Protein AF-A0A3D0DZC7-F1 (afdb_monomer_lite)

Foldseek 3Di:
DDKDDDPQFWIWDWDDPPPQKTKIWIWTWDQDPPRPGIDIDIDMDIDHPDDDQPPSNCVVQPVDDPVVVVVLVVQQVVCCVPPVDRDDCPPPPPPPPPDD

Secondary structure (DSSP, 8-state):
-EEEEETTTEEEEEPPTT-SS-EEEEEEEEEPGGG--EEEEEEEEE--TTSTT-HHHHHHHTT--HHHHHHHHHHHHHHHHHHS-----TT-TT------

Sequence (100 aa):
AETVDRPGEGIGWRTLPGAAIPNEGWVRFHPAPAGRGTVATLRIRFDPPGGPLGDGLIKLLGATPLDMVADAALRRFKNLVETGEIPTTARQPAARADTH

pLDDT: mean 84.35, std 14.46, range [39.5, 97.62]

Structure (mmCIF, N/CA/C/O backbone):
data_AF-A0A3D0DZC7-F1
#
_entry.id   AF-A0A3D0DZC7-F1
#
loop_
_atom_site.group_PDB
_atom_site.id
_atom_site.type_symbol
_atom_site.label_atom_id
_atom_site.label_alt_id
_atom_site.label_comp_id
_atom_site.label_asym_id
_atom_site.label_entity_id
_atom_site.label_seq_id
_atom_site.pdbx_PDB_ins_code
_atom_site.Cartn_x
_atom_site.Cartn_y
_atom_site.Cartn_z
_atom_site.occupancy
_atom_site.B_iso_or_equiv
_atom_site.auth_seq_id
_atom_site.auth_comp_id
_atom_site.auth_asym_id
_atom_site.auth_atom_id
_atom_site.pdbx_PDB_model_num
ATOM 1 N N . ALA A 1 1 ? -4.820 0.025 -14.354 1.00 81.00 1 ALA A N 1
ATOM 2 C CA . ALA A 1 1 ? -4.687 -1.027 -13.328 1.00 81.00 1 ALA A CA 1
ATOM 3 C C . ALA A 1 1 ? -6.082 -1.535 -13.023 1.00 81.00 1 ALA A C 1
ATOM 5 O O . ALA A 1 1 ? -7.017 -0.750 -13.119 1.00 81.00 1 ALA A O 1
ATOM 6 N N . GLU A 1 2 ? -6.223 -2.813 -12.713 1.00 92.50 2 GLU A N 1
ATOM 7 C CA . GLU A 1 2 ? -7.460 -3.376 -12.179 1.00 92.50 2 GLU A CA 1
ATOM 8 C C . GLU A 1 2 ? -7.455 -3.212 -10.663 1.00 92.50 2 GLU A C 1
ATOM 10 O O . GLU A 1 2 ? -6.416 -3.385 -10.019 1.00 92.50 2 GLU A O 1
ATOM 15 N N . THR A 1 3 ? -8.606 -2.861 -10.100 1.00 95.38 3 THR A N 1
ATOM 16 C CA . THR A 1 3 ? -8.786 -2.651 -8.663 1.00 95.38 3 THR A CA 1
ATOM 17 C C . THR A 1 3 ? -10.021 -3.387 -8.184 1.00 95.38 3 THR A C 1
ATOM 19 O O . THR A 1 3 ? -11.045 -3.393 -8.866 1.00 95.38 3 THR A O 1
ATOM 22 N N . VAL A 1 4 ? -9.936 -3.965 -6.993 1.00 95.94 4 VAL A N 1
ATOM 23 C CA . VAL A 1 4 ? -11.062 -4.586 -6.298 1.00 95.94 4 VAL A CA 1
ATOM 24 C C . VAL A 1 4 ? -11.174 -3.930 -4.932 1.00 95.94 4 VAL A C 1
ATOM 26 O O . VAL A 1 4 ? -10.226 -3.974 -4.151 1.00 95.94 4 VAL A O 1
ATOM 29 N N . ASP A 1 5 ? -12.325 -3.334 -4.654 1.00 96.19 5 ASP A N 1
ATOM 30 C CA . ASP A 1 5 ? -12.646 -2.717 -3.370 1.00 96.19 5 ASP A CA 1
ATOM 31 C C . ASP A 1 5 ? -13.628 -3.613 -2.607 1.00 96.19 5 ASP A C 1
ATOM 33 O O . ASP A 1 5 ? -14.618 -4.092 -3.168 1.00 96.19 5 ASP A O 1
ATOM 37 N N . ARG A 1 6 ? -13.333 -3.863 -1.331 1.00 94.44 6 ARG A N 1
ATOM 38 C CA . ARG A 1 6 ? -14.262 -4.454 -0.373 1.00 94.44 6 ARG A CA 1
ATOM 39 C C . ARG A 1 6 ? -14.436 -3.481 0.793 1.00 94.44 6 ARG A C 1
ATOM 41 O O . ARG A 1 6 ? -13.544 -3.404 1.649 1.00 94.44 6 ARG A O 1
ATOM 48 N N . PRO A 1 7 ? -15.581 -2.778 0.863 1.00 90.62 7 PRO A N 1
ATOM 49 C CA . PRO A 1 7 ? -15.845 -1.804 1.912 1.00 90.62 7 PRO A CA 1
ATOM 50 C C . PRO A 1 7 ? -15.635 -2.393 3.309 1.00 90.62 7 PRO A C 1
ATOM 52 O O . PRO A 1 7 ? -16.164 -3.451 3.635 1.00 90.62 7 PRO A O 1
ATOM 55 N N . GLY A 1 8 ? -14.839 -1.710 4.131 1.00 86.19 8 GLY A N 1
ATOM 56 C CA . GLY A 1 8 ? -14.519 -2.138 5.497 1.00 86.19 8 GLY A CA 1
ATOM 57 C C . GLY A 1 8 ? -13.489 -3.270 5.615 1.00 86.19 8 GLY A C 1
ATOM 58 O O . GLY A 1 8 ? -12.995 -3.503 6.714 1.00 86.19 8 GLY A O 1
ATOM 59 N N . GLU A 1 9 ? -13.110 -3.933 4.518 1.00 93.06 9 GLU A N 1
ATOM 60 C CA . GLU A 1 9 ? -12.123 -5.021 4.531 1.00 93.06 9 GLU A CA 1
ATOM 61 C C . GLU A 1 9 ? -10.780 -4.616 3.924 1.00 93.06 9 GLU A C 1
ATOM 63 O O . GLU A 1 9 ? -9.727 -4.980 4.455 1.00 93.06 9 GLU A O 1
ATOM 68 N N . GLY A 1 10 ? -10.790 -3.901 2.798 1.00 95.62 10 GLY A N 1
ATOM 69 C CA . GLY A 1 10 ? -9.561 -3.542 2.102 1.00 95.62 10 GLY A CA 1
ATOM 70 C C . GLY A 1 10 ? -9.705 -3.354 0.598 1.00 95.62 10 GLY A C 1
ATOM 71 O O . GLY A 1 10 ? -10.769 -3.539 0.015 1.00 95.62 10 GLY A O 1
ATOM 72 N N . ILE A 1 11 ? -8.583 -3.011 -0.030 1.00 96.75 11 ILE A N 1
ATOM 73 C CA . ILE A 1 11 ? -8.487 -2.733 -1.464 1.00 96.75 11 ILE A CA 1
ATOM 74 C C . ILE A 1 11 ? -7.342 -3.563 -2.036 1.00 96.75 11 ILE A C 1
ATOM 76 O O . ILE A 1 11 ? -6.248 -3.591 -1.472 1.00 96.75 11 ILE A O 1
ATOM 80 N N . GLY A 1 12 ? -7.584 -4.227 -3.160 1.00 97.62 12 GLY A N 1
ATOM 81 C CA . GLY A 1 12 ? -6.578 -4.920 -3.957 1.00 97.62 12 GLY A CA 1
ATOM 82 C C . GLY A 1 12 ? -6.387 -4.253 -5.312 1.00 97.62 12 GLY A C 1
ATOM 83 O O . GLY A 1 12 ? -7.321 -3.676 -5.866 1.00 97.62 12 GLY A O 1
ATOM 84 N N . TRP A 1 13 ? -5.183 -4.353 -5.864 1.00 97.50 13 TRP A N 1
ATOM 85 C CA . TRP A 1 13 ? -4.887 -3.855 -7.201 1.00 97.50 13 TRP A CA 1
ATOM 86 C C . TRP A 1 13 ? -3.897 -4.743 -7.946 1.00 97.50 13 TRP A C 1
ATOM 88 O O . TRP A 1 13 ? -3.111 -5.489 -7.355 1.00 97.50 13 TRP A O 1
ATOM 98 N N . ARG A 1 14 ? -3.909 -4.599 -9.270 1.00 96.69 14 ARG A N 1
ATOM 99 C CA . ARG A 1 14 ? -2.936 -5.188 -10.184 1.00 96.69 14 ARG A CA 1
ATOM 100 C C . ARG A 1 14 ? -2.755 -4.304 -11.415 1.00 96.69 14 ARG A C 1
ATOM 102 O O . ARG A 1 14 ? -3.711 -3.764 -11.971 1.00 96.69 14 ARG A O 1
ATOM 109 N N . THR A 1 15 ? -1.523 -4.139 -11.873 1.00 94.94 15 THR A N 1
ATOM 110 C CA . THR A 1 15 ? -1.242 -3.439 -13.130 1.00 94.94 15 THR A CA 1
ATOM 111 C C . THR A 1 15 ? -1.737 -4.218 -14.345 1.00 94.94 15 THR A C 1
ATOM 113 O O . THR A 1 15 ? -1.730 -5.447 -14.356 1.00 94.94 15 THR A O 1
ATOM 116 N N . LEU A 1 16 ? -2.106 -3.492 -15.400 1.00 94.38 16 LEU A N 1
ATOM 117 C CA . LEU A 1 16 ? -2.466 -4.093 -16.684 1.00 94.38 16 LEU A CA 1
ATOM 118 C C . LEU A 1 16 ? -1.221 -4.652 -17.403 1.00 94.38 16 LEU A C 1
ATOM 120 O O . LEU A 1 16 ? -0.104 -4.210 -17.108 1.00 94.38 16 LEU A O 1
ATOM 124 N N . PRO A 1 17 ? -1.394 -5.585 -18.359 1.00 88.94 17 PRO A N 1
ATOM 125 C CA . PRO A 1 17 ? -0.309 -6.025 -19.233 1.00 88.94 17 PRO A CA 1
ATOM 126 C C . PRO A 1 17 ? 0.388 -4.844 -19.926 1.00 88.94 17 PRO A C 1
ATOM 128 O O . PRO A 1 17 ? -0.263 -3.883 -20.329 1.00 88.94 17 PRO A O 1
ATOM 131 N N . GLY A 1 18 ? 1.715 -4.912 -20.054 1.00 85.94 18 GLY A N 1
ATOM 132 C CA . GLY A 1 18 ? 2.523 -3.852 -20.674 1.00 85.94 18 GLY A CA 1
ATOM 133 C C . GLY A 1 18 ? 2.883 -2.681 -19.752 1.00 85.94 18 GLY A C 1
ATOM 134 O O . GLY A 1 18 ? 3.514 -1.728 -20.203 1.00 85.94 18 GLY A O 1
ATOM 135 N N . ALA A 1 19 ? 2.522 -2.730 -18.465 1.00 87.25 19 ALA A N 1
ATOM 136 C CA . ALA A 1 19 ? 2.993 -1.745 -17.496 1.00 87.25 19 ALA A CA 1
ATOM 137 C C . ALA A 1 19 ? 4.529 -1.738 -17.415 1.00 87.25 19 ALA A C 1
ATOM 139 O O . ALA A 1 19 ? 5.151 -2.793 -17.324 1.00 87.25 19 ALA A O 1
ATOM 140 N N . ALA A 1 20 ? 5.127 -0.542 -17.384 1.00 83.25 20 ALA A N 1
ATOM 141 C CA . ALA A 1 20 ? 6.581 -0.375 -17.297 1.00 83.25 20 ALA A CA 1
ATOM 142 C C . ALA A 1 20 ? 7.183 -1.048 -16.050 1.00 83.25 20 ALA A C 1
ATOM 144 O O . ALA A 1 20 ? 8.303 -1.552 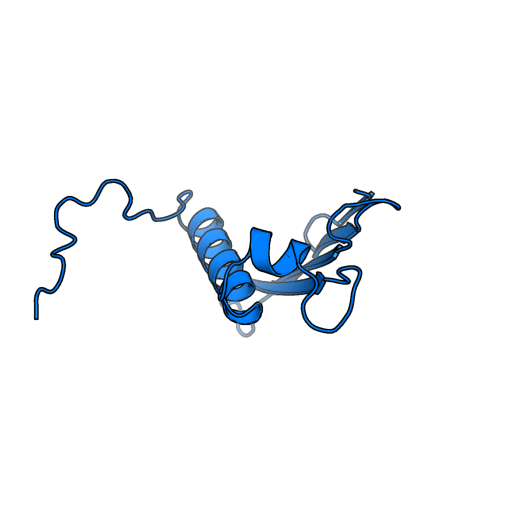-16.089 1.00 83.25 20 ALA A O 1
ATOM 145 N N . ILE A 1 21 ? 6.424 -1.067 -14.950 1.00 85.69 21 ILE A N 1
ATOM 146 C CA . ILE A 1 21 ? 6.753 -1.798 -13.726 1.00 85.69 21 ILE A CA 1
ATOM 147 C C . ILE A 1 21 ? 5.504 -2.580 -13.310 1.00 85.69 21 ILE A C 1
ATOM 149 O O . ILE A 1 21 ? 4.616 -2.018 -12.650 1.00 85.69 21 ILE A O 1
ATOM 153 N N . PRO A 1 22 ? 5.400 -3.858 -13.708 1.00 90.44 22 PRO A N 1
ATOM 154 C CA . PRO A 1 22 ? 4.320 -4.717 -13.263 1.00 90.44 22 PRO A CA 1
ATOM 155 C C . PRO A 1 22 ? 4.315 -4.814 -11.737 1.00 90.44 22 PRO A C 1
ATOM 157 O O . PRO A 1 22 ? 5.342 -5.079 -11.107 1.00 90.44 22 PRO A O 1
ATOM 160 N N . ASN A 1 23 ? 3.158 -4.563 -11.134 1.00 91.69 23 ASN A N 1
ATOM 161 C CA . ASN A 1 23 ? 2.972 -4.724 -9.702 1.00 91.69 23 ASN A CA 1
ATOM 162 C C . ASN A 1 23 ? 1.544 -5.129 -9.357 1.00 91.69 23 ASN A C 1
ATOM 164 O O . ASN A 1 23 ? 0.582 -4.862 -10.080 1.00 91.69 23 ASN A O 1
ATOM 168 N N . GLU A 1 24 ? 1.425 -5.768 -8.209 1.00 95.81 24 GLU A N 1
ATOM 169 C CA . GLU A 1 24 ? 0.156 -6.113 -7.595 1.00 95.81 24 GLU A CA 1
ATOM 170 C C . GLU A 1 24 ? 0.275 -5.960 -6.088 1.00 95.81 24 GLU A C 1
ATOM 172 O O . GLU A 1 24 ? 1.359 -6.069 -5.508 1.00 95.81 24 GLU A O 1
ATOM 177 N N . GLY A 1 25 ? -0.849 -5.735 -5.435 1.00 95.88 25 GLY A N 1
ATOM 178 C CA . GLY A 1 25 ? -0.853 -5.610 -3.997 1.00 95.88 25 GLY A CA 1
ATOM 179 C C . GLY A 1 25 ? -2.242 -5.497 -3.425 1.00 95.88 25 GLY A C 1
ATOM 180 O O . GLY A 1 25 ? -3.250 -5.556 -4.130 1.00 95.88 25 GLY A O 1
ATOM 181 N N . TRP A 1 26 ? -2.276 -5.386 -2.110 1.00 97.25 26 TRP A N 1
ATOM 182 C CA . TRP A 1 26 ? -3.486 -5.115 -1.370 1.00 97.25 26 TRP A CA 1
ATOM 183 C C . TRP A 1 26 ? -3.169 -4.451 -0.039 1.00 97.25 26 TRP A C 1
ATOM 185 O O . TRP A 1 26 ? -2.094 -4.635 0.538 1.00 97.25 26 TRP A O 1
ATOM 195 N N . VAL A 1 27 ? -4.156 -3.724 0.466 1.00 96.81 27 VAL A N 1
ATOM 196 C CA . VAL A 1 27 ? -4.258 -3.325 1.865 1.00 96.81 27 VAL A CA 1
ATOM 197 C C . VAL A 1 27 ? -5.452 -4.042 2.482 1.00 96.81 27 VAL A C 1
ATOM 199 O O . VAL A 1 27 ? -6.500 -4.152 1.847 1.00 96.81 27 VAL A O 1
ATOM 202 N N . ARG A 1 28 ? -5.292 -4.559 3.700 1.00 97.19 28 ARG A N 1
ATOM 203 C CA . ARG A 1 28 ? -6.385 -5.140 4.488 1.00 97.19 28 ARG A CA 1
ATOM 204 C C . ARG A 1 28 ? -6.449 -4.509 5.864 1.00 97.19 28 ARG A C 1
ATOM 206 O O . ARG A 1 28 ? -5.410 -4.182 6.439 1.00 97.19 28 ARG A O 1
ATOM 213 N N . PHE A 1 29 ? -7.665 -4.392 6.374 1.00 95.88 29 PHE A N 1
ATOM 214 C CA . PHE A 1 29 ? -7.972 -3.827 7.675 1.00 95.88 29 PHE A CA 1
ATOM 215 C C . PHE A 1 29 ? -8.631 -4.884 8.552 1.00 95.88 29 PHE A C 1
ATOM 217 O O . PHE A 1 29 ? -9.577 -5.551 8.134 1.00 95.88 29 PHE A O 1
ATOM 224 N N . HIS A 1 30 ? -8.145 -5.018 9.783 1.00 95.12 30 HIS A N 1
ATOM 225 C CA . HIS A 1 30 ? -8.728 -5.911 10.781 1.00 95.12 30 HIS A CA 1
ATOM 226 C C . HIS A 1 30 ? -8.745 -5.241 12.152 1.00 95.12 30 HIS A C 1
ATOM 228 O O . HIS A 1 30 ? -7.838 -4.461 12.451 1.00 95.12 30 HIS A O 1
ATOM 234 N N . PRO A 1 31 ? -9.729 -5.545 13.015 1.00 95.62 31 PRO A N 1
ATOM 235 C CA . PRO A 1 31 ? -9.720 -5.064 14.390 1.00 95.62 31 PRO A CA 1
ATOM 236 C C . PRO A 1 31 ? -8.437 -5.476 15.120 1.00 95.62 31 PRO A C 1
ATOM 238 O O . PRO A 1 31 ? -8.024 -6.636 15.074 1.00 95.62 31 PRO A O 1
ATOM 241 N N . ALA A 1 32 ? -7.809 -4.527 15.810 1.00 95.25 32 ALA A N 1
ATOM 242 C CA . ALA A 1 32 ? -6.678 -4.807 16.676 1.00 95.25 32 ALA A CA 1
ATOM 243 C C . ALA A 1 32 ? -7.141 -5.564 17.937 1.00 95.25 32 ALA A C 1
ATOM 245 O O . ALA A 1 32 ? -8.240 -5.305 18.446 1.00 95.25 32 ALA A O 1
ATOM 246 N N . PRO A 1 33 ? -6.304 -6.459 18.494 1.00 94.38 33 PRO A N 1
ATOM 247 C CA . PRO A 1 33 ? -6.609 -7.134 19.750 1.00 94.38 33 PRO A CA 1
ATOM 248 C C . PRO A 1 33 ? -6.950 -6.146 20.870 1.00 94.38 33 PRO A C 1
ATOM 250 O O . PRO A 1 33 ? -6.420 -5.033 20.923 1.00 94.38 33 PRO A O 1
ATOM 253 N N . ALA A 1 34 ? -7.828 -6.575 21.779 1.00 93.69 34 ALA A N 1
ATOM 254 C CA . ALA A 1 34 ? -8.289 -5.780 22.919 1.00 93.69 34 ALA A CA 1
ATOM 255 C C . 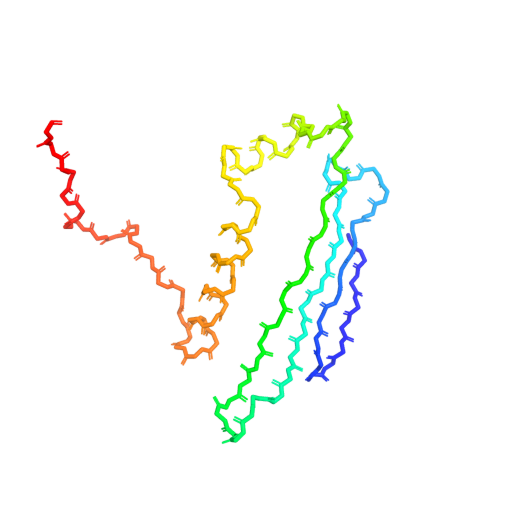ALA A 1 34 ? -8.892 -4.406 22.541 1.00 93.69 34 ALA A C 1
ATOM 257 O O . ALA A 1 34 ? -8.845 -3.472 23.337 1.00 93.69 34 ALA A O 1
ATOM 258 N N . GLY A 1 35 ? -9.440 -4.265 21.328 1.00 89.44 35 GLY A N 1
ATOM 259 C CA . GLY A 1 35 ? -10.146 -3.051 20.905 1.00 89.44 35 GLY A CA 1
ATOM 260 C C . GLY A 1 35 ? -9.245 -1.829 20.714 1.00 89.44 35 GLY A C 1
ATOM 261 O O . GLY A 1 35 ? -9.734 -0.704 20.733 1.00 89.44 35 GLY A O 1
ATOM 262 N N . ARG A 1 36 ? -7.932 -2.015 20.515 1.00 92.25 36 ARG A N 1
ATOM 263 C CA . ARG A 1 36 ? -6.956 -0.911 20.405 1.00 92.25 36 ARG A CA 1
ATOM 264 C C . ARG A 1 36 ? -6.912 -0.226 19.029 1.00 92.25 36 ARG A C 1
ATOM 266 O O . ARG A 1 36 ? -5.888 0.343 18.662 1.00 92.25 36 ARG A O 1
ATOM 273 N N . GLY A 1 37 ? -8.001 -0.293 18.268 1.00 92.69 37 GLY A N 1
ATOM 274 C CA . GLY A 1 37 ? -8.115 0.288 16.929 1.00 92.69 37 GLY A CA 1
ATOM 275 C C . GLY A 1 37 ? -8.032 -0.755 15.817 1.00 92.69 37 GLY A C 1
ATOM 276 O O . GLY A 1 37 ? -8.593 -1.842 15.942 1.00 92.69 37 GLY A O 1
ATOM 277 N N . THR A 1 38 ? -7.339 -0.417 14.730 1.00 94.12 38 THR A N 1
ATOM 278 C CA . THR A 1 38 ? -7.299 -1.203 13.488 1.00 94.12 38 THR A CA 1
ATOM 279 C C . THR A 1 38 ? -5.862 -1.538 13.107 1.00 94.12 38 THR A C 1
ATOM 281 O O . THR A 1 38 ? -4.987 -0.674 13.114 1.00 94.12 38 THR A O 1
ATOM 284 N N . VAL A 1 39 ? -5.620 -2.789 12.724 1.00 95.62 39 VAL A N 1
ATOM 285 C CA . VAL A 1 39 ? -4.383 -3.220 12.071 1.00 95.62 39 VAL A CA 1
ATOM 286 C C . VAL A 1 39 ? -4.563 -3.079 10.564 1.00 95.62 39 VAL A C 1
ATOM 288 O O . VAL A 1 39 ? -5.428 -3.727 9.976 1.00 95.62 39 VAL A O 1
ATOM 291 N N . ALA A 1 40 ? -3.734 -2.242 9.940 1.00 95.88 40 ALA A N 1
ATOM 292 C CA . ALA A 1 40 ? -3.616 -2.149 8.490 1.00 95.88 40 ALA A CA 1
ATOM 293 C C . ALA A 1 40 ? -2.411 -2.976 8.025 1.00 95.88 40 ALA A C 1
ATOM 295 O O . ALA A 1 40 ? -1.285 -2.734 8.458 1.00 95.88 40 ALA A O 1
ATOM 296 N N . THR A 1 41 ? -2.640 -3.946 7.143 1.00 96.81 41 THR A N 1
ATOM 297 C CA . THR A 1 41 ? -1.577 -4.762 6.541 1.00 96.81 41 THR A CA 1
ATOM 298 C C . THR A 1 41 ? -1.467 -4.435 5.062 1.00 96.81 41 THR A C 1
ATOM 300 O O . THR A 1 41 ? -2.442 -4.580 4.327 1.00 96.81 41 THR A O 1
ATOM 303 N N . LEU A 1 42 ? -0.277 -4.024 4.629 1.00 96.69 42 LEU A N 1
ATOM 304 C CA . LEU A 1 42 ? 0.061 -3.788 3.230 1.00 96.69 42 LEU A CA 1
ATOM 305 C C . LEU A 1 42 ? 0.895 -4.957 2.707 1.00 96.69 42 LEU A C 1
ATOM 307 O O . LEU A 1 42 ? 1.920 -5.301 3.293 1.00 96.69 42 LEU A O 1
ATOM 311 N N . ARG A 1 43 ? 0.493 -5.526 1.570 1.00 95.81 43 ARG A N 1
ATOM 312 C CA . ARG A 1 43 ? 1.328 -6.441 0.789 1.00 95.81 43 ARG A CA 1
ATOM 313 C C . ARG A 1 43 ? 1.445 -5.910 -0.627 1.00 95.81 43 ARG A C 1
ATOM 315 O O . ARG A 1 43 ? 0.433 -5.670 -1.275 1.00 95.81 43 ARG A O 1
ATOM 322 N N . ILE A 1 44 ? 2.667 -5.783 -1.121 1.00 93.88 44 ILE A N 1
ATOM 323 C CA . ILE A 1 44 ? 2.946 -5.360 -2.491 1.00 93.88 44 ILE A CA 1
ATOM 324 C C . ILE A 1 44 ? 4.029 -6.255 -3.084 1.00 93.88 44 ILE A C 1
ATOM 326 O O . ILE A 1 44 ? 4.975 -6.637 -2.397 1.00 93.88 44 ILE A O 1
ATOM 330 N N . ARG A 1 45 ? 3.869 -6.615 -4.354 1.00 90.38 45 ARG A N 1
ATOM 331 C CA . ARG A 1 45 ? 4.844 -7.368 -5.137 1.00 90.38 45 ARG A CA 1
ATOM 332 C C . ARG A 1 45 ? 5.139 -6.591 -6.408 1.00 90.38 45 ARG A C 1
ATOM 334 O O . ARG A 1 45 ? 4.218 -6.178 -7.110 1.00 90.38 45 ARG A O 1
ATOM 341 N N . PHE A 1 46 ? 6.421 -6.438 -6.700 1.00 87.31 46 PHE A N 1
ATOM 342 C CA . PHE A 1 46 ? 6.912 -5.915 -7.967 1.00 87.31 46 PHE A CA 1
ATOM 343 C C . PHE A 1 46 ? 7.490 -7.066 -8.783 1.00 87.31 46 PHE A C 1
ATOM 345 O O . PHE A 1 46 ? 8.122 -7.960 -8.222 1.00 87.31 46 PHE A O 1
ATOM 352 N N . ASP A 1 47 ? 7.262 -7.034 -10.091 1.00 82.00 47 ASP A N 1
ATOM 353 C CA . ASP A 1 47 ? 7.776 -8.020 -11.044 1.00 82.00 47 ASP A CA 1
ATOM 354 C C . ASP A 1 47 ? 8.422 -7.284 -12.233 1.00 82.00 47 ASP A C 1
ATOM 356 O O . ASP A 1 47 ? 7.866 -7.245 -13.335 1.00 82.00 47 ASP A O 1
ATOM 360 N N . PRO A 1 48 ? 9.523 -6.540 -11.992 1.00 75.12 48 PRO A N 1
ATOM 361 C CA . PRO A 1 48 ? 10.145 -5.729 -13.025 1.00 75.12 48 PRO A CA 1
ATOM 362 C C . PRO A 1 48 ? 10.802 -6.621 -14.094 1.00 75.12 48 PRO A C 1
ATOM 364 O O . PRO A 1 48 ? 11.453 -7.613 -13.760 1.00 75.12 48 PRO A O 1
ATOM 367 N N . PRO A 1 49 ? 10.701 -6.259 -15.384 1.00 68.56 49 PRO A N 1
ATOM 368 C CA . PRO A 1 49 ? 11.399 -6.984 -16.439 1.00 68.56 49 PRO A CA 1
ATOM 369 C C . PRO A 1 49 ? 12.927 -6.848 -16.278 1.00 68.56 49 PRO A C 1
ATOM 371 O O . PRO A 1 49 ? 13.422 -5.760 -15.986 1.00 68.56 49 PRO A O 1
ATOM 374 N N . GLY A 1 50 ? 13.678 -7.934 -16.511 1.00 69.31 50 GLY A N 1
ATOM 375 C CA . GLY A 1 50 ? 15.145 -7.887 -16.655 1.00 69.31 50 GLY A CA 1
ATOM 376 C C . GLY A 1 50 ? 16.010 -8.447 -15.513 1.00 69.31 50 GLY A C 1
ATOM 377 O O . GLY A 1 50 ? 17.219 -8.247 -15.546 1.00 69.31 50 GLY A O 1
ATOM 378 N N . GLY A 1 51 ? 15.457 -9.174 -14.536 1.00 62.84 51 GLY A N 1
ATOM 379 C CA . GLY A 1 51 ? 16.239 -9.811 -13.458 1.00 62.84 51 GLY A CA 1
ATOM 380 C C . GLY A 1 51 ? 16.099 -9.115 -12.094 1.00 62.84 51 GLY A C 1
ATOM 381 O O . GLY A 1 51 ? 15.215 -8.275 -11.935 1.00 62.84 51 GLY A O 1
ATOM 382 N N . PRO A 1 52 ? 16.922 -9.481 -11.084 1.00 55.19 52 PRO A N 1
ATOM 383 C CA . PRO A 1 52 ? 16.603 -9.296 -9.660 1.00 55.19 52 PRO A CA 1
ATOM 384 C C . PRO A 1 52 ? 16.381 -7.845 -9.205 1.00 55.19 52 PRO A C 1
ATOM 386 O O . PRO A 1 52 ? 15.725 -7.636 -8.190 1.00 55.19 52 PRO A O 1
ATOM 389 N N . LEU A 1 53 ? 16.852 -6.852 -9.961 1.00 63.62 53 LEU A N 1
ATOM 390 C CA . LEU A 1 53 ? 16.507 -5.438 -9.799 1.00 63.62 53 LEU A CA 1
ATOM 391 C C . LEU A 1 53 ? 16.500 -4.771 -11.181 1.00 63.62 53 LEU A C 1
ATOM 393 O O . LEU A 1 53 ? 17.466 -4.118 -11.561 1.00 63.62 53 LEU A O 1
ATOM 397 N N . GLY A 1 54 ? 15.443 -4.979 -11.968 1.00 69.62 54 GLY A N 1
ATOM 398 C CA . GLY A 1 54 ? 15.324 -4.340 -13.284 1.00 69.62 54 GLY A CA 1
ATOM 399 C C . GLY A 1 54 ? 15.433 -2.808 -13.204 1.00 69.62 54 GLY A C 1
ATOM 400 O O . GLY A 1 54 ? 14.922 -2.194 -12.263 1.00 69.62 54 GLY A O 1
ATOM 401 N N . ASP A 1 55 ? 16.054 -2.185 -14.212 1.00 75.19 55 ASP A N 1
ATOM 402 C CA . ASP A 1 55 ? 16.341 -0.738 -14.287 1.00 75.19 55 ASP A CA 1
ATOM 403 C C . ASP A 1 55 ? 15.140 0.162 -13.949 1.00 75.19 55 ASP A C 1
ATOM 405 O O . ASP A 1 55 ? 15.298 1.266 -13.427 1.00 75.19 55 ASP A O 1
ATOM 409 N N . GLY A 1 56 ? 13.921 -0.296 -14.246 1.00 77.12 56 GLY A N 1
ATOM 410 C CA . GLY A 1 56 ? 12.689 0.425 -13.930 1.00 77.12 56 GLY A CA 1
ATOM 411 C C . GLY A 1 56 ? 12.454 0.592 -12.427 1.00 77.12 56 GLY A C 1
ATOM 412 O O . GLY A 1 56 ? 12.093 1.681 -11.984 1.00 77.12 56 GLY A O 1
ATOM 413 N N . LEU A 1 57 ? 12.699 -0.452 -11.628 1.00 80.44 57 LEU A N 1
ATOM 414 C CA . LEU A 1 57 ? 12.498 -0.394 -10.179 1.00 80.44 57 LEU A CA 1
ATOM 415 C C . LEU A 1 57 ? 13.549 0.502 -9.510 1.00 80.44 57 LEU A C 1
ATOM 417 O O . LEU A 1 57 ? 13.201 1.298 -8.640 1.00 80.44 57 LEU A O 1
ATOM 421 N N . ILE A 1 58 ? 14.800 0.443 -9.9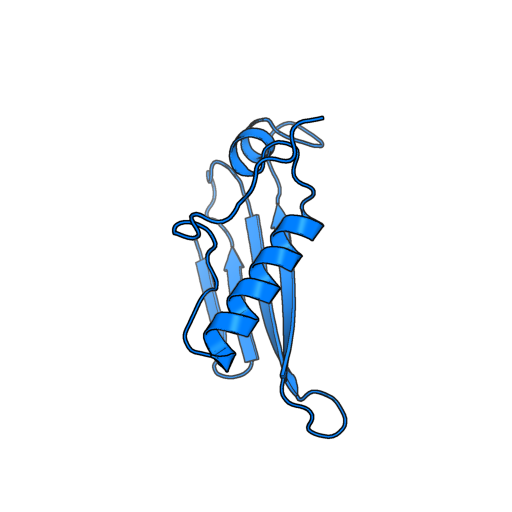82 1.00 80.62 58 ILE A N 1
ATOM 422 C CA . ILE A 1 58 ? 15.884 1.329 -9.526 1.00 80.62 58 ILE A CA 1
ATOM 423 C C . ILE A 1 58 ? 15.563 2.790 -9.858 1.00 80.62 58 ILE A C 1
ATOM 425 O O . ILE A 1 58 ? 15.730 3.660 -9.013 1.00 80.62 58 ILE A O 1
ATOM 429 N N . LYS A 1 59 ? 15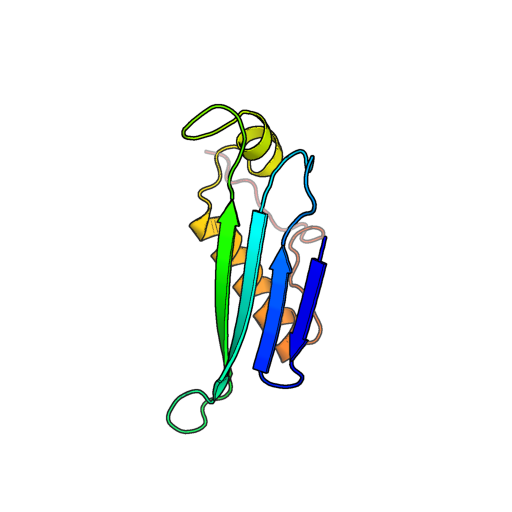.046 3.089 -11.056 1.00 80.38 59 LYS A N 1
ATOM 430 C CA . LYS A 1 59 ? 14.626 4.459 -11.405 1.00 80.38 59 LYS A CA 1
ATOM 431 C C . LYS A 1 59 ? 13.500 4.982 -10.513 1.00 80.38 59 LYS A C 1
ATOM 433 O O . LYS A 1 59 ? 13.455 6.178 -10.246 1.00 80.38 59 LYS A O 1
ATOM 438 N N . LEU A 1 60 ? 12.595 4.108 -10.071 1.00 82.38 60 LEU A N 1
ATOM 439 C CA . LEU A 1 60 ? 11.462 4.493 -9.230 1.00 82.38 60 LEU A CA 1
ATOM 440 C C . LEU A 1 60 ? 11.859 4.694 -7.761 1.00 82.38 60 LEU A C 1
ATOM 442 O O . LEU A 1 60 ? 11.412 5.650 -7.133 1.00 82.38 60 LEU A O 1
ATOM 446 N N . LEU A 1 61 ? 12.651 3.776 -7.204 1.00 83.56 61 LEU A N 1
ATOM 447 C CA . LEU A 1 61 ? 12.935 3.711 -5.764 1.00 83.56 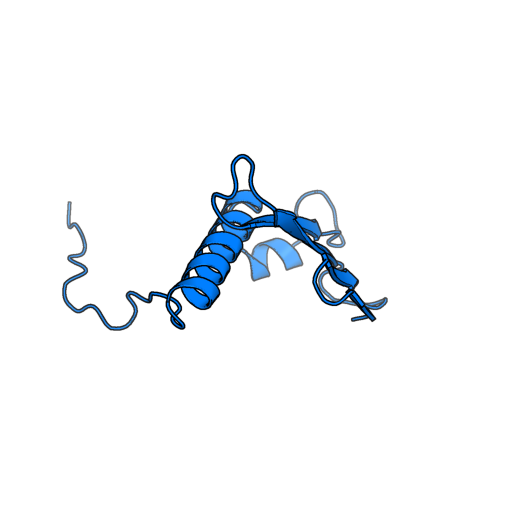61 LEU A CA 1
ATOM 448 C C . LEU A 1 61 ? 14.351 4.172 -5.394 1.00 83.56 61 LEU A C 1
ATOM 450 O O . LEU A 1 61 ? 14.658 4.364 -4.214 1.00 83.56 61 LEU A O 1
ATOM 454 N N . GLY A 1 62 ? 15.225 4.354 -6.381 1.00 84.06 62 GLY A N 1
ATOM 455 C CA . GLY A 1 62 ? 16.651 4.565 -6.171 1.00 84.06 62 GLY A CA 1
ATOM 456 C C . GLY A 1 62 ? 17.296 3.354 -5.496 1.00 84.06 62 GLY A C 1
ATOM 457 O O . GLY A 1 62 ? 16.992 2.207 -5.815 1.00 84.06 62 GLY A O 1
ATOM 458 N N . ALA A 1 63 ? 18.166 3.627 -4.523 1.00 83.06 63 ALA A N 1
ATOM 459 C CA . ALA A 1 63 ? 18.792 2.616 -3.669 1.00 83.06 63 ALA A CA 1
ATOM 460 C C . ALA A 1 63 ? 17.936 2.245 -2.438 1.00 83.06 63 ALA A C 1
ATOM 462 O O . ALA A 1 63 ? 18.425 1.590 -1.519 1.00 83.06 63 ALA A O 1
ATOM 463 N N . THR A 1 64 ? 16.677 2.694 -2.383 1.00 86.88 64 THR A N 1
ATOM 464 C CA . THR A 1 64 ? 15.823 2.501 -1.208 1.00 86.88 64 THR A CA 1
ATOM 465 C C . THR A 1 64 ? 15.307 1.061 -1.122 1.00 86.88 64 THR A C 1
ATOM 467 O O . THR A 1 64 ? 14.694 0.586 -2.082 1.00 86.88 64 THR A O 1
ATOM 470 N N . PRO A 1 65 ? 15.461 0.379 0.027 1.00 87.50 65 PRO A N 1
ATOM 471 C CA . PRO A 1 65 ? 14.864 -0.934 0.255 1.00 87.50 65 PRO A CA 1
ATOM 472 C C . PRO A 1 65 ? 13.326 -0.916 0.177 1.00 87.50 65 PRO A C 1
ATOM 474 O O . PRO A 1 65 ? 12.669 0.005 0.669 1.00 87.50 65 PRO A O 1
ATOM 477 N N . LEU A 1 66 ? 12.738 -1.942 -0.446 1.00 86.06 66 LEU A N 1
ATOM 478 C CA . LEU A 1 66 ? 11.289 -2.043 -0.688 1.00 86.06 66 LEU A CA 1
ATOM 479 C C . LEU A 1 66 ? 10.448 -2.058 0.596 1.00 86.06 66 LEU A C 1
ATOM 481 O O . LEU A 1 66 ? 9.360 -1.482 0.639 1.00 86.06 66 LEU A O 1
ATOM 485 N N . ASP A 1 67 ? 10.947 -2.711 1.638 1.00 90.06 67 ASP A N 1
ATOM 486 C CA . ASP A 1 67 ? 10.347 -2.741 2.968 1.00 90.06 67 ASP A CA 1
ATOM 487 C C . ASP A 1 67 ? 10.285 -1.339 3.582 1.00 90.06 67 ASP A C 1
ATOM 489 O O . ASP A 1 67 ? 9.239 -0.947 4.097 1.00 90.06 67 ASP A O 1
ATOM 493 N N . MET A 1 68 ? 11.340 -0.535 3.421 1.00 91.88 68 MET A N 1
ATOM 494 C CA . MET A 1 68 ? 11.367 0.855 3.886 1.00 91.88 68 MET A CA 1
ATOM 495 C C . MET A 1 68 ? 10.325 1.725 3.163 1.00 91.88 68 MET A C 1
ATOM 497 O O . MET A 1 68 ? 9.705 2.601 3.772 1.00 91.88 68 MET A O 1
ATOM 501 N N . VAL A 1 69 ? 10.086 1.468 1.871 1.00 90.69 69 VAL A N 1
ATOM 502 C CA . VAL A 1 69 ? 9.037 2.142 1.085 1.00 90.69 69 VAL A CA 1
ATOM 503 C C . VAL A 1 69 ? 7.645 1.764 1.594 1.00 90.69 69 VAL A C 1
ATOM 505 O O . VAL A 1 69 ? 6.809 2.646 1.807 1.00 90.69 69 VAL A O 1
ATOM 508 N N . ALA A 1 70 ? 7.393 0.471 1.815 1.00 91.88 70 ALA A N 1
ATOM 509 C CA . ALA A 1 70 ? 6.113 -0.022 2.324 1.00 91.88 70 ALA A CA 1
ATOM 510 C C . ALA A 1 70 ? 5.812 0.512 3.735 1.00 91.88 70 ALA A C 1
ATOM 512 O O . ALA A 1 70 ? 4.702 0.963 4.020 1.00 91.88 70 ALA A O 1
ATOM 513 N N . ASP A 1 71 ? 6.822 0.527 4.596 1.00 94.00 71 ASP A N 1
ATOM 514 C CA . ASP A 1 71 ? 6.758 1.040 5.959 1.00 94.00 71 ASP A CA 1
ATOM 515 C C . ASP A 1 71 ? 6.507 2.561 5.993 1.00 94.00 71 ASP A C 1
ATOM 517 O O . ASP A 1 71 ? 5.623 3.052 6.704 1.00 94.00 71 ASP A O 1
ATOM 521 N N . ALA A 1 72 ? 7.186 3.329 5.134 1.00 93.00 72 ALA A N 1
ATOM 522 C CA . ALA A 1 72 ? 6.900 4.752 4.964 1.00 93.00 72 ALA A CA 1
ATOM 523 C C . ALA A 1 72 ? 5.466 5.007 4.464 1.00 93.00 72 ALA A C 1
ATOM 525 O O . ALA A 1 72 ? 4.812 5.944 4.934 1.00 93.00 72 ALA A O 1
ATOM 526 N N . ALA A 1 73 ? 4.957 4.180 3.546 1.00 92.88 73 ALA A N 1
ATOM 527 C CA . ALA A 1 73 ? 3.581 4.275 3.070 1.00 92.88 73 ALA A CA 1
ATOM 528 C C . ALA A 1 73 ? 2.567 4.007 4.195 1.00 92.88 73 ALA A C 1
ATOM 530 O O . ALA A 1 73 ? 1.639 4.798 4.369 1.00 92.88 73 ALA A O 1
ATOM 531 N N . LEU A 1 74 ? 2.775 2.962 5.007 1.00 95.12 74 LEU A N 1
ATOM 532 C CA . LEU A 1 74 ? 1.921 2.653 6.160 1.00 95.12 74 LEU A CA 1
ATOM 533 C C . LEU A 1 74 ? 1.933 3.770 7.209 1.00 95.12 74 LEU A C 1
ATOM 535 O O . LEU A 1 74 ? 0.874 4.129 7.721 1.00 95.12 74 LEU A O 1
ATOM 539 N N . ARG A 1 75 ? 3.093 4.376 7.491 1.00 94.06 75 ARG A N 1
ATOM 540 C CA . ARG A 1 75 ? 3.180 5.541 8.389 1.00 94.06 75 ARG A CA 1
ATOM 541 C C . ARG A 1 75 ? 2.386 6.734 7.877 1.00 94.06 75 ARG A C 1
ATOM 543 O O . ARG A 1 75 ? 1.636 7.341 8.635 1.00 94.06 75 ARG A O 1
ATOM 550 N N . ARG A 1 76 ? 2.550 7.082 6.597 1.00 93.19 76 ARG A N 1
ATOM 551 C CA . ARG A 1 76 ? 1.813 8.199 5.986 1.00 93.19 76 ARG A CA 1
ATOM 552 C C . ARG A 1 76 ? 0.314 7.935 5.991 1.00 93.19 76 ARG A C 1
ATOM 554 O O . ARG A 1 76 ? -0.444 8.838 6.319 1.00 93.19 76 ARG A O 1
ATOM 561 N N . PHE A 1 77 ? -0.089 6.705 5.678 1.00 93.50 77 PHE A N 1
ATOM 562 C CA . PHE A 1 77 ? -1.479 6.282 5.766 1.00 93.50 77 PHE A CA 1
ATOM 563 C C . PHE A 1 77 ? -2.018 6.435 7.191 1.00 93.50 77 PHE A C 1
ATOM 565 O O . PHE A 1 77 ? -3.035 7.093 7.370 1.00 93.50 77 PHE A O 1
ATOM 572 N N . LYS A 1 78 ? -1.314 5.901 8.201 1.00 92.56 78 LYS A N 1
ATOM 573 C CA . LYS A 1 78 ? -1.700 6.011 9.616 1.00 92.56 78 LYS A CA 1
ATOM 574 C C . LYS A 1 78 ? -1.901 7.467 10.031 1.00 92.56 78 LYS A C 1
ATOM 576 O O . LYS A 1 78 ? -2.948 7.798 10.570 1.00 92.56 78 LYS A O 1
ATOM 581 N N . ASN A 1 79 ? -0.932 8.329 9.734 1.00 94.12 79 ASN A N 1
ATOM 582 C CA . ASN A 1 79 ? -1.038 9.744 10.076 1.00 94.12 79 ASN A CA 1
ATOM 583 C C . ASN A 1 79 ? -2.245 10.389 9.385 1.00 94.12 79 ASN A C 1
ATOM 585 O O . ASN A 1 79 ? -3.052 11.032 10.045 1.00 94.12 79 ASN A O 1
ATOM 589 N N . LEU A 1 80 ? -2.438 10.127 8.088 1.00 92.88 80 LEU A N 1
ATOM 590 C CA . LEU A 1 80 ? -3.564 10.688 7.348 1.00 92.88 80 LEU A CA 1
ATOM 591 C C . LEU A 1 80 ? -4.913 10.277 7.947 1.00 92.88 80 LEU A C 1
ATOM 593 O O . LEU A 1 80 ? -5.792 11.120 8.086 1.00 92.88 80 LEU A O 1
ATOM 597 N N . VAL A 1 81 ? -5.091 9.004 8.302 1.00 91.19 81 VAL A N 1
ATOM 598 C CA . VAL A 1 81 ? -6.379 8.526 8.827 1.00 91.19 81 VAL A CA 1
ATOM 599 C C . VAL A 1 81 ? -6.616 8.904 10.288 1.00 91.19 81 VAL A C 1
ATOM 601 O O . VAL A 1 81 ? -7.768 9.025 10.690 1.00 91.19 81 VAL A O 1
ATOM 604 N N . GLU A 1 82 ? -5.560 9.096 11.084 1.00 90.69 82 GLU A N 1
ATOM 605 C CA . GLU A 1 82 ? -5.684 9.446 12.507 1.00 90.69 82 GLU A CA 1
ATOM 606 C C . GLU A 1 82 ? -5.731 10.955 12.753 1.00 90.69 82 GLU A C 1
ATOM 608 O O . GLU A 1 82 ? -6.383 11.393 13.698 1.00 90.69 82 GLU A O 1
ATOM 613 N N . THR A 1 83 ? -5.054 11.752 11.925 1.00 91.81 83 THR A N 1
ATOM 614 C CA . THR A 1 83 ? -4.919 13.202 12.136 1.00 91.81 83 THR A CA 1
ATOM 615 C C . THR A 1 83 ? -5.478 14.037 10.991 1.00 91.81 83 THR A C 1
ATOM 617 O O . THR A 1 83 ? -5.561 15.254 11.122 1.00 91.81 83 THR A O 1
ATOM 620 N N . GLY A 1 84 ? -5.842 13.421 9.863 1.00 90.31 84 GLY A N 1
ATOM 621 C CA . GLY A 1 84 ? -6.240 14.140 8.652 1.00 90.31 84 GLY A CA 1
ATOM 622 C C . GLY A 1 84 ? -5.068 14.740 7.869 1.00 90.31 84 GLY A C 1
ATOM 623 O O . GLY A 1 84 ? -5.297 15.429 6.877 1.00 90.31 84 GLY A O 1
ATOM 624 N N . GLU A 1 85 ? -3.818 14.480 8.267 1.00 86.00 85 GLU A N 1
ATOM 625 C CA . GLU A 1 85 ? -2.630 15.104 7.678 1.00 86.00 85 GLU A CA 1
ATOM 626 C C . GLU A 1 85 ? -1.533 14.081 7.361 1.00 86.00 85 GLU A C 1
ATOM 628 O O . GLU A 1 85 ? -1.356 13.083 8.056 1.00 86.00 85 GLU A O 1
ATOM 633 N N . ILE A 1 86 ? -0.731 14.356 6.329 1.00 83.00 86 ILE A N 1
ATOM 634 C CA . ILE A 1 86 ? 0.538 13.654 6.103 1.00 83.00 86 ILE A CA 1
ATOM 635 C C . ILE A 1 86 ? 1.664 14.588 6.563 1.00 83.00 86 ILE A C 1
ATOM 637 O O . ILE A 1 86 ? 1.934 15.576 5.874 1.00 83.00 86 ILE A O 1
ATOM 641 N N . PRO A 1 87 ? 2.351 14.292 7.683 1.00 74.19 87 PRO A N 1
ATOM 642 C CA . PRO A 1 87 ? 3.445 15.117 8.171 1.00 74.19 87 PRO A CA 1
ATOM 643 C C . PRO A 1 87 ? 4.530 15.279 7.107 1.00 74.19 87 PRO A C 1
ATOM 645 O O . PRO A 1 87 ? 4.993 14.300 6.513 1.00 74.19 87 PRO A O 1
ATOM 648 N N . THR A 1 88 ? 4.944 16.522 6.871 1.00 71.56 88 THR A N 1
ATOM 649 C CA . THR A 1 88 ? 5.988 16.866 5.904 1.00 71.56 88 THR A CA 1
ATOM 650 C C . THR A 1 88 ? 6.998 17.819 6.522 1.00 71.56 88 THR A C 1
ATOM 652 O O . THR A 1 88 ? 6.644 18.770 7.215 1.00 71.56 88 THR A O 1
ATOM 655 N N . THR A 1 89 ? 8.277 17.582 6.243 1.00 63.19 89 THR A N 1
ATOM 656 C CA . THR A 1 89 ? 9.380 18.469 6.630 1.00 63.19 89 THR A CA 1
ATOM 657 C C . THR A 1 89 ? 9.709 19.496 5.548 1.00 63.19 89 THR A C 1
ATOM 659 O O . THR A 1 89 ? 10.565 20.350 5.762 1.00 63.19 89 THR A O 1
ATOM 662 N N . ALA A 1 90 ? 9.003 19.484 4.408 1.00 62.47 90 ALA A N 1
ATOM 663 C CA . ALA A 1 90 ? 9.293 20.325 3.240 1.00 62.47 90 ALA A CA 1
ATOM 664 C C . ALA A 1 90 ? 9.219 21.844 3.504 1.00 62.47 90 ALA A C 1
ATOM 666 O O . ALA A 1 90 ? 9.645 22.635 2.668 1.00 62.47 90 ALA A O 1
ATOM 667 N N . ARG A 1 91 ? 8.679 22.262 4.656 1.00 52.16 91 ARG A N 1
ATOM 668 C CA . ARG A 1 91 ? 8.650 23.662 5.104 1.00 52.16 91 ARG A CA 1
ATOM 669 C C . ARG A 1 91 ? 9.207 23.865 6.515 1.00 52.16 91 ARG A C 1
ATOM 671 O O . ARG A 1 91 ? 8.811 24.812 7.187 1.00 52.16 91 ARG A O 1
ATOM 678 N N . GLN A 1 92 ? 10.104 22.994 6.981 1.00 50.44 92 GLN A N 1
ATOM 679 C CA . GLN A 1 92 ? 10.807 23.196 8.249 1.00 50.44 92 GLN A CA 1
ATOM 680 C C . GLN A 1 92 ? 12.184 23.843 8.016 1.00 50.44 92 GLN A C 1
ATOM 682 O O . GLN A 1 92 ? 13.127 23.146 7.646 1.00 50.44 92 GLN A O 1
ATOM 687 N N . PRO A 1 93 ? 12.342 25.159 8.268 1.00 55.44 93 PRO A N 1
ATOM 688 C CA . PRO A 1 93 ? 13.623 25.860 8.118 1.00 55.44 93 PRO A CA 1
ATOM 689 C C . PRO A 1 93 ? 14.685 25.459 9.161 1.00 55.44 93 PRO A C 1
ATOM 691 O O . PRO A 1 93 ? 15.808 25.944 9.104 1.00 55.44 93 PRO A O 1
ATOM 694 N N . ALA A 1 94 ? 14.354 24.579 10.112 1.00 60.66 94 ALA A N 1
ATOM 695 C CA . ALA A 1 94 ? 15.252 24.132 11.177 1.00 60.66 94 ALA A CA 1
ATOM 696 C C . ALA A 1 94 ? 15.943 22.783 10.897 1.00 60.66 94 ALA A C 1
ATOM 698 O O . ALA A 1 94 ? 16.586 22.245 11.799 1.00 60.66 94 ALA A O 1
ATOM 699 N N . ALA A 1 95 ? 15.851 22.241 9.674 1.00 54.25 95 ALA A N 1
ATOM 700 C CA . ALA A 1 95 ? 16.701 21.135 9.235 1.00 54.25 95 ALA A CA 1
ATOM 701 C C . ALA A 1 95 ? 18.156 21.628 9.139 1.00 54.25 95 A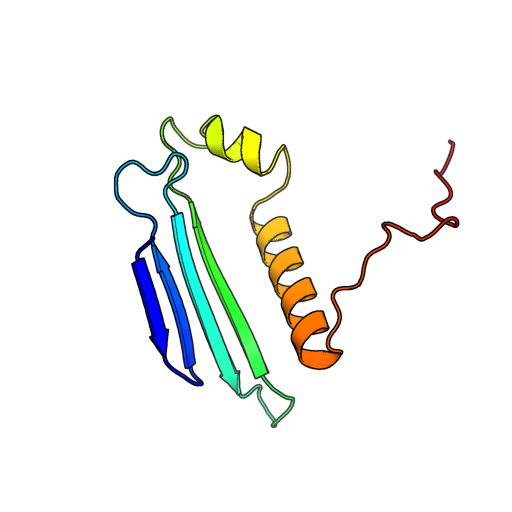LA A C 1
ATOM 703 O O . ALA A 1 95 ? 18.635 22.022 8.078 1.00 54.25 95 ALA A O 1
ATOM 704 N N . ARG A 1 96 ? 18.845 21.686 10.282 1.00 58.22 96 ARG A N 1
ATOM 705 C CA . ARG A 1 96 ? 20.281 21.932 10.334 1.00 58.22 96 ARG A CA 1
ATOM 706 C C . ARG A 1 96 ? 20.940 20.774 9.595 1.00 58.22 96 ARG A C 1
ATOM 708 O O . ARG A 1 96 ? 20.834 19.634 10.030 1.00 58.22 96 ARG A O 1
ATOM 715 N N . ALA A 1 97 ? 21.556 21.068 8.454 1.00 47.22 97 ALA A N 1
ATOM 716 C CA . ALA A 1 97 ? 22.522 20.161 7.867 1.00 47.22 97 ALA A CA 1
ATOM 717 C C . ALA A 1 97 ? 23.633 19.993 8.905 1.00 47.22 97 ALA A C 1
ATOM 719 O O . ALA A 1 97 ? 24.285 20.972 9.278 1.00 47.22 97 ALA A O 1
ATOM 720 N N . ASP A 1 98 ? 23.773 18.782 9.430 1.00 48.78 98 ASP A N 1
ATOM 721 C CA . ASP A 1 98 ? 24.889 18.424 10.287 1.00 48.78 98 ASP A CA 1
ATOM 722 C C . ASP A 1 98 ? 26.151 18.468 9.422 1.00 48.78 98 ASP A C 1
ATOM 724 O O . ASP A 1 98 ? 26.465 17.544 8.676 1.00 48.78 98 ASP A O 1
ATOM 728 N N . THR A 1 99 ? 26.833 19.609 9.462 1.00 44.38 99 THR A N 1
ATOM 729 C CA . THR A 1 99 ? 28.196 19.743 8.970 1.00 44.38 99 THR A CA 1
ATOM 730 C C . THR A 1 99 ? 29.101 19.032 9.963 1.00 44.38 99 THR A C 1
ATOM 732 O O . THR A 1 99 ? 29.325 19.548 11.061 1.00 44.38 99 THR A O 1
ATOM 735 N N . HIS A 1 100 ? 29.644 17.883 9.569 1.00 39.50 100 HIS A N 1
ATOM 736 C CA . HIS A 1 100 ? 30.950 17.458 10.047 1.00 39.50 100 HIS A CA 1
ATOM 737 C C . HIS A 1 100 ? 31.743 16.725 8.971 1.00 39.50 100 HIS A C 1
ATOM 739 O O . HIS A 1 100 ? 31.118 16.004 8.163 1.00 39.50 100 HIS A O 1
#

Radius of gyration: 17.21 Å; chains: 1; bounding box: 47×36×44 Å